Protein AF-A0A3D3L5M0-F1 (afdb_monomer)

Nearest PDB structures (foldseek):
  5opt-assembly1_O  TM=3.736E-01  e=4.877E+00  Trypanosoma cruzi strain CL Brener
  6l9j-assembly4_J  TM=2.115E-01  e=5.187E+00  Saccharomyces cerevisiae S288C

pLDDT: mean 90.98, std 7.75, ra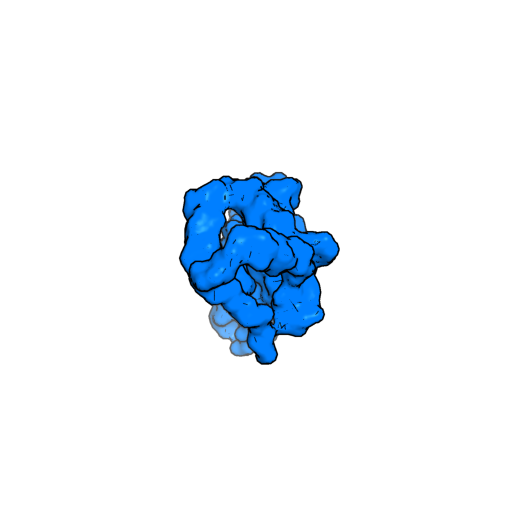nge [45.72, 97.12]

Solvent-accessible surface area (backbone atoms only — not comparable to full-atom values): 9126 Å² total; per-residue (Å²): 124,76,54,64,81,56,78,60,93,83,59,51,74,66,56,51,51,58,56,29,64,37,69,42,51,59,69,86,37,59,44,52,76,34,74,93,31,23,41,50,54,50,51,53,34,28,35,60,16,20,45,31,29,28,37,39,34,36,42,24,57,55,80,45,58,48,75,46,69,50,74,67,31,44,40,50,48,92,48,40,46,16,69,73,28,47,64,35,42,53,47,15,69,74,37,6,56,54,4,68,69,59,6,46,55,49,32,54,52,30,46,53,41,28,58,70,45,23,48,78,45,38,68,65,55,40,21,53,52,61,28,60,69,54,33,49,56,49,57,74,64,28,44,75,65,63,82,28,70,52,26,54,53,48,42,54,56,61,67,42,47,64,58,52,53,50,52,52,52,56,51,62,75,71,110

Foldseek 3Di:
DAADDADDPPDDPVVLVVQQQDQQDDVNHHAAVRPPHGNVNLLVQQQLAKFWFWAWAKADDAADIDIDTDGIHIAGSPGALLVVLVVRLVRLVVGQVNHPPVSVVRNVVRLVQVLVSGDTPQQVSNCSRHNNVVSVVSNVNHDHRDHDPSSVVSVVVVVCVVVVVVVVVVVVVVD

Structure (mmCIF, N/CA/C/O backbone):
data_AF-A0A3D3L5M0-F1
#
_entry.id   AF-A0A3D3L5M0-F1
#
loop_
_atom_site.group_PDB
_atom_site.id
_atom_site.type_symbol
_atom_site.label_atom_id
_atom_site.label_alt_id
_atom_site.label_comp_id
_atom_site.label_asym_id
_atom_site.label_entity_id
_atom_site.label_seq_id
_atom_site.pdbx_PDB_ins_code
_atom_site.Cartn_x
_atom_site.Cartn_y
_atom_site.Cartn_z
_atom_site.occupancy
_atom_site.B_iso_or_equiv
_atom_site.auth_seq_id
_atom_site.auth_comp_id
_atom_site.auth_asym_id
_atom_site.auth_atom_id
_atom_site.pdbx_PDB_model_num
ATOM 1 N N . MET A 1 1 ? 7.336 0.353 20.060 1.00 46.62 1 MET A N 1
ATOM 2 C CA . MET A 1 1 ? 6.367 0.944 21.010 1.00 46.62 1 MET A CA 1
ATOM 3 C C . MET A 1 1 ? 5.004 0.367 20.689 1.00 46.62 1 MET A C 1
ATOM 5 O O . MET A 1 1 ? 4.670 0.312 19.511 1.00 46.62 1 MET A O 1
ATOM 9 N N . ASN A 1 2 ? 4.310 -0.161 21.698 1.00 45.72 2 ASN A N 1
ATOM 10 C CA . ASN A 1 2 ? 3.166 -1.056 21.517 1.00 45.72 2 ASN A CA 1
ATOM 11 C C . ASN A 1 2 ? 1.900 -0.332 21.022 1.00 45.72 2 ASN A C 1
ATOM 13 O O . ASN A 1 2 ? 1.711 0.839 21.357 1.00 45.72 2 ASN A O 1
ATOM 17 N N . PRO A 1 3 ? 1.043 -1.018 20.241 1.00 56.94 3 PRO A N 1
ATOM 18 C CA . PRO A 1 3 ? -0.322 -0.565 19.971 1.00 56.94 3 PRO A CA 1
ATOM 19 C C . PRO A 1 3 ? -1.112 -0.389 21.284 1.00 56.94 3 PRO A C 1
ATOM 21 O O . PRO A 1 3 ? -0.670 -0.887 22.328 1.00 56.94 3 PRO A O 1
ATOM 24 N N . PRO A 1 4 ? -2.255 0.329 21.264 1.00 65.00 4 PRO A N 1
ATOM 25 C CA . PRO A 1 4 ? -3.146 0.390 22.423 1.00 65.00 4 PRO A CA 1
ATOM 26 C C . PRO A 1 4 ? -3.459 -1.027 22.940 1.00 65.00 4 PRO A C 1
ATOM 28 O O . PRO A 1 4 ? -3.511 -1.964 22.138 1.00 65.00 4 PRO A O 1
ATOM 31 N N . PRO A 1 5 ? -3.629 -1.211 24.264 1.00 69.69 5 PRO A N 1
ATOM 32 C CA . PRO A 1 5 ? -3.927 -2.522 24.823 1.00 69.69 5 PRO A CA 1
ATOM 33 C C . PRO A 1 5 ? -5.199 -3.077 24.178 1.00 69.69 5 PRO A C 1
ATOM 35 O O . PRO A 1 5 ? -6.180 -2.351 24.000 1.00 69.69 5 PRO A O 1
ATOM 38 N N . LEU A 1 6 ? -5.146 -4.355 23.800 1.00 73.38 6 LEU A N 1
ATOM 39 C CA . LEU A 1 6 ? -6.281 -5.035 23.189 1.00 73.38 6 LEU A CA 1
ATOM 40 C C . LEU A 1 6 ? -7.469 -5.046 24.162 1.00 73.38 6 LEU A C 1
ATOM 42 O O . LEU A 1 6 ? -7.246 -5.224 25.365 1.00 73.38 6 LEU A O 1
ATOM 46 N N . PRO A 1 7 ? -8.711 -4.912 23.664 1.00 72.50 7 PRO A N 1
ATOM 47 C CA . PRO A 1 7 ? -9.900 -5.094 24.486 1.00 72.50 7 PRO A CA 1
ATOM 48 C C . PRO A 1 7 ? -9.890 -6.508 25.106 1.00 72.50 7 PRO A C 1
ATOM 50 O O . PRO A 1 7 ? -9.900 -7.494 24.365 1.00 72.50 7 PRO A O 1
ATOM 53 N N . PRO A 1 8 ? -9.856 -6.655 26.444 1.00 73.62 8 PRO A N 1
ATOM 54 C CA . PRO A 1 8 ? -10.116 -7.913 27.129 1.00 73.62 8 PRO A CA 1
ATOM 55 C C . PRO A 1 8 ? -11.492 -8.464 26.747 1.00 73.62 8 PRO A C 1
ATOM 57 O O . PRO A 1 8 ? -12.458 -7.713 26.614 1.00 73.62 8 PRO A O 1
ATOM 60 N N . GLN A 1 9 ? -11.615 -9.790 26.668 1.00 70.62 9 GLN A N 1
ATOM 61 C CA . GLN A 1 9 ? -12.894 -10.448 26.362 1.00 70.62 9 GLN A CA 1
ATOM 62 C C . GLN A 1 9 ? -13.991 -10.200 27.417 1.00 70.62 9 GLN A C 1
ATOM 64 O O . GLN A 1 9 ? -15.157 -10.483 27.169 1.00 70.62 9 GLN A O 1
ATOM 69 N N . THR A 1 10 ? -13.632 -9.667 28.588 1.00 78.38 10 THR A N 1
ATOM 70 C CA . THR A 1 10 ? -14.546 -9.368 29.698 1.00 78.38 10 THR A CA 1
ATOM 71 C C . THR A 1 10 ? -15.199 -7.988 29.617 1.00 78.38 10 THR A C 1
ATOM 73 O O . THR A 1 10 ? -15.971 -7.651 30.511 1.00 78.38 10 THR A O 1
ATOM 76 N N . TRP A 1 11 ? -14.873 -7.165 28.615 1.00 80.88 11 TRP A N 1
ATOM 77 C CA . TRP A 1 11 ? -15.483 -5.842 28.469 1.00 80.88 11 TRP A CA 1
ATOM 78 C C . TRP A 1 11 ? -16.977 -5.926 28.149 1.00 80.88 11 TRP A C 1
ATOM 80 O O . TRP A 1 11 ? -17.430 -6.735 27.337 1.00 80.88 11 TRP A O 1
ATOM 90 N N . SER A 1 12 ? -17.739 -5.039 28.778 1.00 86.06 12 SER A N 1
ATOM 91 C CA . SER A 1 12 ? -19.138 -4.775 28.456 1.00 86.06 12 SER A CA 1
ATOM 92 C C . SER A 1 12 ? -19.278 -4.127 27.072 1.00 86.06 12 SER A C 1
ATOM 94 O O . SER A 1 12 ? -18.337 -3.548 26.524 1.00 86.06 12 SER A O 1
ATOM 96 N N . GLN A 1 13 ? -20.477 -4.201 26.487 1.00 83.75 13 GLN A N 1
ATOM 97 C CA . GLN A 1 13 ? -20.746 -3.610 25.167 1.00 83.75 13 GLN A CA 1
ATOM 98 C C . GLN A 1 13 ? -20.500 -2.092 25.141 1.00 83.75 13 GLN A C 1
ATOM 100 O O . GLN A 1 13 ? -20.022 -1.563 24.134 1.00 83.75 13 GLN A O 1
ATOM 105 N N . ASP A 1 14 ? -20.760 -1.402 26.252 1.00 86.88 14 ASP A N 1
ATOM 106 C CA . ASP A 1 14 ? -20.541 0.040 26.376 1.00 86.88 14 ASP A CA 1
ATOM 107 C C . ASP A 1 14 ? -19.044 0.384 26.377 1.00 86.88 14 ASP A C 1
ATOM 109 O O . ASP A 1 14 ? -18.623 1.315 25.689 1.00 86.88 14 ASP A O 1
ATOM 113 N N . GLU A 1 15 ? -18.214 -0.409 27.064 1.00 87.06 15 GLU A N 1
ATOM 114 C CA . GLU A 1 15 ? -16.752 -0.249 27.073 1.00 87.06 15 GLU A CA 1
ATOM 115 C C . GLU A 1 15 ? -16.143 -0.520 25.696 1.00 87.06 15 GLU A C 1
ATOM 117 O O . GLU A 1 15 ? -15.307 0.251 25.218 1.00 87.06 15 GLU A O 1
ATOM 122 N N . VAL A 1 16 ? -16.602 -1.576 25.017 1.00 85.31 16 VAL A N 1
ATOM 123 C CA . VAL A 1 16 ? -16.194 -1.872 23.637 1.00 85.31 16 VAL A CA 1
ATOM 124 C C . VAL A 1 16 ? -16.576 -0.716 22.715 1.00 85.31 16 VAL A C 1
ATOM 126 O O . VAL A 1 16 ? -15.760 -0.271 21.912 1.00 85.31 16 VAL A O 1
ATOM 129 N N . THR A 1 17 ? -17.787 -0.178 22.846 1.00 88.19 17 THR A N 1
ATOM 130 C CA . THR A 1 17 ? -18.244 0.959 22.037 1.00 88.19 17 THR A CA 1
ATOM 131 C C . THR A 1 17 ? -17.406 2.211 22.305 1.00 88.19 17 THR A C 1
ATOM 133 O O . THR A 1 17 ? -16.980 2.885 21.365 1.00 88.19 17 THR A O 1
ATOM 136 N N . ALA A 1 18 ? -17.103 2.505 23.571 1.00 89.81 18 ALA A N 1
ATOM 137 C CA . ALA A 1 18 ? -16.233 3.614 23.950 1.00 89.81 18 ALA A CA 1
ATOM 138 C C . ALA A 1 18 ? -14.820 3.461 23.363 1.00 89.81 18 ALA A C 1
ATOM 140 O O . ALA A 1 18 ? -14.259 4.432 22.853 1.00 89.81 18 ALA A O 1
ATOM 141 N N . TYR A 1 19 ? -14.270 2.244 23.369 1.00 88.81 19 TYR A N 1
ATOM 142 C CA . TYR A 1 19 ? -12.983 1.937 22.749 1.00 88.81 19 TYR A CA 1
ATOM 143 C C . TYR A 1 19 ? -13.004 2.149 21.235 1.00 88.81 19 TYR A C 1
ATOM 145 O O . TYR A 1 19 ? -12.126 2.808 20.687 1.00 88.81 19 TYR A O 1
ATOM 153 N N . LEU A 1 20 ? -14.026 1.649 20.542 1.00 89.75 20 LEU A N 1
ATOM 154 C CA . LEU A 1 20 ? -14.107 1.753 19.084 1.00 89.75 20 LEU A CA 1
ATOM 155 C C . LEU A 1 20 ? -14.311 3.189 18.587 1.00 89.75 20 LEU A C 1
ATOM 157 O O . LEU A 1 20 ? -13.987 3.496 17.440 1.00 89.75 20 LEU A O 1
ATOM 161 N N . ASN A 1 21 ? -14.832 4.071 19.438 1.00 93.25 21 ASN A N 1
ATOM 162 C CA . ASN A 1 21 ? -14.954 5.497 19.150 1.00 93.25 21 ASN A CA 1
ATOM 163 C C . ASN A 1 21 ? -13.628 6.263 19.285 1.00 93.25 21 ASN A C 1
ATOM 165 O O . ASN A 1 21 ? -13.557 7.425 18.885 1.00 93.25 21 ASN A O 1
ATOM 169 N N . GLN A 1 22 ? -12.568 5.631 19.794 1.00 91.25 22 GLN A N 1
ATOM 170 C CA . GLN A 1 22 ? -11.237 6.230 19.829 1.00 91.25 22 GLN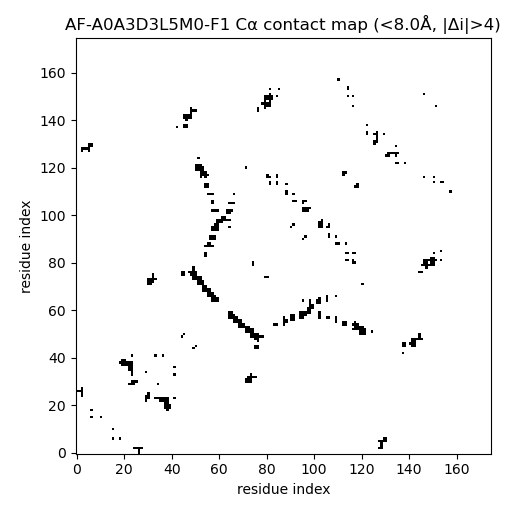 A CA 1
ATOM 171 C C . GLN A 1 22 ? -10.667 6.398 18.411 1.00 91.25 22 GLN A C 1
ATOM 173 O O . GLN A 1 22 ? -10.988 5.610 17.514 1.00 91.25 22 GLN A O 1
ATOM 178 N N . PRO A 1 23 ? -9.804 7.408 18.187 1.00 91.06 23 PRO A N 1
ATOM 179 C CA . PRO A 1 23 ? -9.139 7.590 16.903 1.00 91.06 23 PRO A CA 1
ATOM 180 C C . PRO A 1 23 ? -8.240 6.394 16.572 1.00 91.06 23 PRO A C 1
ATOM 182 O O . PRO A 1 23 ? -7.531 5.873 17.436 1.00 91.06 23 PRO A O 1
ATOM 185 N N . PHE A 1 24 ? -8.218 5.989 15.301 1.00 88.69 24 PHE A N 1
ATOM 186 C CA . PHE A 1 24 ? -7.324 4.929 14.842 1.00 88.69 24 PHE A CA 1
ATOM 187 C C . PHE A 1 24 ? -5.874 5.434 14.793 1.00 88.69 24 PHE A C 1
ATOM 189 O O . PHE A 1 24 ? -5.484 6.180 13.889 1.00 88.69 24 PHE A O 1
ATOM 196 N N . LEU A 1 25 ? -5.068 5.023 15.775 1.00 87.88 25 LEU A N 1
ATOM 197 C CA . LEU A 1 25 ? -3.668 5.419 15.914 1.00 87.88 25 LEU A CA 1
ATOM 198 C C . LEU A 1 25 ? -2.760 4.189 15.960 1.00 87.88 25 LEU A C 1
ATOM 200 O O . LEU A 1 25 ? -2.972 3.270 16.747 1.00 87.88 25 LEU A O 1
ATOM 204 N N . ILE A 1 26 ? -1.687 4.219 15.173 1.00 83.94 26 ILE A N 1
ATOM 205 C CA . ILE A 1 26 ? -0.607 3.232 15.215 1.00 83.94 26 ILE A CA 1
ATOM 206 C C . ILE A 1 26 ? 0.639 3.934 15.747 1.00 83.94 26 ILE A C 1
ATOM 208 O O . ILE A 1 26 ? 1.081 4.940 15.193 1.00 83.94 26 ILE A O 1
ATOM 212 N N . ALA A 1 27 ? 1.192 3.430 16.853 1.00 83.06 27 ALA A N 1
ATOM 213 C CA . ALA A 1 27 ? 2.314 4.062 17.558 1.00 83.06 27 ALA A CA 1
ATOM 214 C C . ALA A 1 27 ? 2.074 5.560 17.872 1.00 83.06 27 ALA A C 1
ATOM 216 O O . ALA A 1 27 ? 2.978 6.388 17.755 1.00 83.06 27 ALA A O 1
ATOM 217 N N . GLY A 1 28 ? 0.835 5.911 18.238 1.00 83.88 28 GLY A N 1
ATOM 218 C CA . GLY A 1 28 ? 0.441 7.275 18.611 1.00 83.88 28 GLY A CA 1
ATOM 219 C C . GLY A 1 28 ? 0.251 8.247 17.442 1.00 83.88 28 GLY A C 1
ATOM 220 O O . GLY A 1 28 ? 0.047 9.434 17.682 1.00 83.88 28 GLY A O 1
ATOM 221 N N . LYS A 1 29 ? 0.308 7.781 16.187 1.00 89.00 29 LYS A N 1
ATOM 222 C CA . LYS A 1 29 ? 0.077 8.610 14.994 1.00 89.00 29 LYS A CA 1
ATOM 223 C C . LYS A 1 29 ? -1.027 8.018 14.114 1.00 89.00 29 LYS A C 1
ATOM 225 O O . LYS A 1 29 ? -1.122 6.793 14.018 1.00 89.00 29 LYS A O 1
ATOM 230 N N . PRO A 1 30 ? -1.850 8.853 13.457 1.00 90.50 30 PRO A N 1
ATOM 231 C CA . PRO A 1 30 ? -2.803 8.360 12.473 1.00 90.50 30 PRO A CA 1
ATOM 232 C C . PRO A 1 30 ? -2.056 7.803 11.259 1.00 90.50 30 PRO A C 1
ATOM 234 O O . PRO A 1 30 ? -0.989 8.296 10.878 1.00 90.50 30 PRO A O 1
ATOM 237 N N . VAL A 1 31 ? -2.620 6.764 10.650 1.00 92.69 31 VAL A N 1
ATOM 238 C CA . VAL A 1 31 ? -2.125 6.237 9.378 1.00 92.69 31 VAL A CA 1
ATOM 239 C C . VAL A 1 31 ? -2.609 7.166 8.261 1.00 92.69 31 VAL A C 1
ATOM 241 O O . VAL A 1 31 ? -3.752 7.616 8.313 1.00 92.69 31 VAL A O 1
ATOM 244 N N . PRO A 1 32 ? -1.795 7.447 7.228 1.00 94.00 32 PRO A N 1
ATOM 245 C CA . PRO A 1 32 ? -2.249 8.226 6.084 1.00 94.00 32 PRO A CA 1
ATOM 246 C C . PRO A 1 32 ? -3.558 7.683 5.503 1.00 94.00 32 PRO A C 1
ATOM 248 O O . PRO A 1 32 ? -3.614 6.520 5.093 1.00 94.00 32 PRO A O 1
ATOM 251 N N . GLY A 1 33 ? -4.589 8.521 5.448 1.00 91.31 33 GLY A N 1
ATOM 252 C CA . GLY A 1 33 ? -5.939 8.161 5.014 1.00 91.31 33 GLY A CA 1
ATOM 253 C C . GLY A 1 33 ? -6.916 7.836 6.149 1.00 91.31 33 GLY A C 1
ATOM 254 O O . GLY A 1 33 ? -8.108 7.736 5.856 1.00 91.31 33 GLY A O 1
ATOM 255 N N . THR A 1 34 ? -6.458 7.695 7.405 1.00 93.44 34 THR A N 1
ATOM 256 C CA . THR A 1 34 ? -7.284 7.452 8.612 1.00 93.44 34 THR A CA 1
ATOM 257 C C . THR A 1 34 ? -7.491 8.682 9.492 1.00 93.44 34 THR A C 1
ATOM 259 O O . THR A 1 34 ? -7.944 8.563 10.630 1.00 93.44 34 THR A O 1
ATOM 262 N N . GLU A 1 35 ? -7.132 9.868 9.014 1.00 92.69 35 GLU A N 1
ATOM 263 C CA . GLU A 1 35 ? -7.159 11.086 9.813 1.00 92.69 35 GLU A CA 1
ATOM 264 C C . GLU A 1 35 ? -8.588 11.411 10.266 1.00 92.69 35 GLU A C 1
ATOM 266 O O . GLU A 1 35 ? -9.509 11.499 9.454 1.00 92.69 35 GLU A O 1
ATOM 271 N N . GLY A 1 36 ? -8.769 11.566 11.580 1.00 89.50 36 GLY A N 1
ATOM 272 C CA . GLY A 1 36 ? -10.068 11.868 12.186 1.00 89.50 36 GLY A CA 1
ATOM 273 C C . GLY A 1 36 ? -11.065 10.705 12.203 1.00 89.50 36 GLY A C 1
ATOM 274 O O . GLY A 1 36 ? -12.187 10.913 12.653 1.00 89.50 36 GLY A O 1
ATOM 275 N N . MET A 1 37 ? -10.682 9.505 11.748 1.00 93.25 37 MET A N 1
ATOM 276 C CA . MET A 1 37 ? -11.559 8.334 11.783 1.00 93.25 37 MET A CA 1
ATOM 277 C C . MET A 1 37 ? -11.399 7.539 13.076 1.00 93.25 37 MET A C 1
ATOM 279 O O . MET A 1 37 ? -10.281 7.276 13.535 1.00 93.25 37 MET A O 1
ATOM 283 N N . SER A 1 38 ? -12.530 7.127 13.644 1.00 94.44 38 SER A N 1
ATOM 284 C CA . SER A 1 38 ? -12.554 6.183 14.756 1.00 94.44 38 SER A CA 1
ATOM 285 C C . SER A 1 38 ? -12.302 4.751 14.284 1.00 94.44 38 SER A C 1
ATOM 287 O O . SER A 1 38 ? -12.471 4.432 13.104 1.00 94.44 38 SER A O 1
ATOM 289 N N . ILE A 1 39 ? -11.925 3.858 15.199 1.00 93.19 39 ILE A N 1
ATOM 290 C CA . ILE A 1 39 ? -11.751 2.428 14.895 1.00 93.19 39 ILE A CA 1
ATOM 291 C C . ILE A 1 39 ? -13.044 1.846 14.299 1.00 93.19 39 ILE A C 1
ATOM 293 O O . ILE A 1 39 ? -12.988 1.117 13.312 1.00 93.19 39 ILE A O 1
ATOM 297 N N . MET A 1 40 ? -14.209 2.233 14.827 1.00 93.56 40 MET A N 1
ATOM 298 C CA . MET A 1 40 ? -15.515 1.816 14.305 1.00 93.56 40 MET A CA 1
ATOM 299 C C . MET A 1 40 ? -15.736 2.256 12.851 1.00 93.56 40 MET A C 1
ATOM 301 O O . MET A 1 40 ? -16.210 1.474 12.030 1.00 93.56 40 MET A O 1
ATOM 305 N N . GLN A 1 41 ? -15.383 3.501 12.519 1.00 95.31 41 GLN A N 1
ATOM 306 C CA . GLN A 1 41 ? -15.498 4.017 11.152 1.00 95.31 41 GLN A CA 1
ATOM 307 C C . GLN A 1 41 ? -14.535 3.304 10.199 1.00 95.31 41 GLN A C 1
ATOM 309 O O . GLN A 1 41 ? -14.895 3.032 9.057 1.00 95.31 41 GLN A O 1
ATOM 314 N N . ILE A 1 42 ? -13.332 2.954 10.665 1.00 95.50 42 ILE A N 1
ATOM 315 C CA . ILE A 1 42 ? -12.382 2.144 9.893 1.00 95.50 42 ILE A CA 1
ATOM 316 C C . ILE A 1 42 ? -12.933 0.738 9.642 1.00 95.50 42 ILE A C 1
ATOM 318 O O . ILE A 1 42 ? -12.827 0.251 8.519 1.00 95.50 42 ILE A O 1
ATOM 322 N N . GLU A 1 43 ? -13.536 0.091 10.642 1.00 95.19 43 GLU A N 1
ATOM 323 C CA . GLU A 1 43 ? -14.184 -1.215 10.461 1.00 95.19 43 GLU A CA 1
ATOM 324 C C . GLU A 1 43 ? -15.302 -1.145 9.415 1.00 95.19 43 GLU A C 1
ATOM 326 O O . GLU A 1 43 ? -15.323 -1.959 8.493 1.00 95.19 43 GLU A O 1
ATOM 331 N N . ASP A 1 44 ? -16.186 -0.151 9.507 1.00 95.56 44 ASP A N 1
ATOM 332 C CA . ASP A 1 44 ? -17.260 0.086 8.534 1.00 95.56 44 ASP A CA 1
ATOM 333 C C . ASP A 1 44 ? -16.706 0.329 7.118 1.00 95.56 44 ASP A C 1
ATOM 335 O O . ASP A 1 44 ? -17.173 -0.244 6.130 1.00 95.56 44 ASP A O 1
ATOM 339 N N . GLU A 1 45 ? -15.623 1.093 7.005 1.00 95.81 45 GLU A N 1
ATOM 340 C CA . GLU A 1 45 ? -14.980 1.351 5.723 1.00 95.81 45 GLU A CA 1
ATOM 341 C C . GLU A 1 45 ? -14.294 0.096 5.151 1.00 95.81 45 GLU A C 1
ATOM 343 O O . GLU A 1 45 ? -14.355 -0.154 3.944 1.00 95.81 45 GLU A O 1
ATOM 348 N N . ILE A 1 46 ? -13.708 -0.755 6.001 1.00 96.44 46 ILE A N 1
ATOM 349 C CA . ILE A 1 46 ? -13.176 -2.070 5.610 1.00 96.44 46 ILE A CA 1
ATOM 350 C C . ILE A 1 46 ? -14.302 -2.990 5.142 1.00 96.44 46 ILE A C 1
ATOM 352 O O . ILE A 1 46 ? -14.142 -3.670 4.119 1.00 96.44 46 ILE A O 1
ATOM 356 N N . LEU A 1 47 ? -15.449 -2.979 5.830 1.00 96.25 47 LEU A N 1
ATOM 357 C CA . LEU A 1 47 ? -16.638 -3.728 5.427 1.00 96.25 47 LEU A CA 1
ATOM 358 C C . LEU A 1 47 ? -17.109 -3.315 4.028 1.00 96.25 47 LEU A C 1
ATOM 360 O O . LEU A 1 47 ? -17.468 -4.176 3.226 1.00 96.25 47 LEU A O 1
ATOM 364 N N . ARG A 1 48 ? -17.007 -2.026 3.687 1.00 95.62 48 ARG A N 1
ATOM 365 C CA . ARG A 1 48 ? -17.295 -1.494 2.342 1.00 95.62 48 ARG A CA 1
ATOM 366 C C . ARG A 1 48 ? -16.209 -1.773 1.297 1.00 95.62 48 ARG A C 1
ATOM 368 O O . ARG A 1 48 ? -16.426 -1.513 0.115 1.00 95.62 48 ARG A O 1
ATOM 375 N N . GLY A 1 49 ? -15.064 -2.325 1.694 1.00 94.50 49 GLY A N 1
ATOM 376 C CA . GLY A 1 49 ? -13.970 -2.706 0.792 1.00 94.50 49 GLY A CA 1
ATOM 377 C C . GLY A 1 49 ? -12.694 -1.870 0.924 1.00 94.50 49 GLY A C 1
ATOM 378 O O . GLY A 1 49 ? -11.756 -2.092 0.155 1.00 94.50 49 GLY A O 1
ATOM 379 N N . GLY A 1 50 ? -12.628 -0.947 1.888 1.00 95.62 50 GLY A N 1
ATOM 380 C CA . GLY A 1 50 ? -11.411 -0.218 2.242 1.00 95.62 50 GLY A CA 1
ATOM 381 C C . GLY A 1 50 ? -10.323 -1.151 2.779 1.00 95.62 50 GLY A C 1
ATOM 382 O O . GLY A 1 50 ? -10.616 -2.189 3.377 1.00 95.62 50 GLY A O 1
ATOM 383 N N . ARG A 1 51 ? -9.051 -0.842 2.523 1.00 96.38 51 ARG A N 1
ATOM 384 C CA . ARG A 1 51 ? -7.916 -1.699 2.914 1.00 96.38 51 ARG A CA 1
ATOM 385 C C . ARG A 1 51 ? -6.690 -0.873 3.267 1.00 96.38 51 ARG A C 1
ATOM 387 O O . ARG A 1 51 ? -6.420 0.153 2.645 1.00 96.38 51 ARG A O 1
ATOM 394 N N . PHE A 1 52 ? -5.897 -1.380 4.201 1.00 96.50 52 PHE A N 1
ATOM 395 C CA . PHE A 1 52 ? -4.544 -0.903 4.442 1.00 96.50 52 PHE A CA 1
ATOM 396 C C . PHE A 1 52 ? -3.581 -1.562 3.467 1.00 96.50 52 PHE A C 1
ATOM 398 O O . PHE A 1 52 ? -3.521 -2.790 3.365 1.00 96.50 52 PHE A O 1
ATOM 405 N N . ARG A 1 53 ? -2.816 -0.746 2.744 1.00 96.19 53 ARG A N 1
ATOM 406 C CA . ARG A 1 53 ? -1.926 -1.228 1.693 1.00 96.19 53 ARG A CA 1
ATOM 407 C C . ARG A 1 53 ? -0.537 -0.629 1.774 1.00 96.19 53 ARG A C 1
ATOM 409 O O . ARG A 1 53 ? -0.349 0.510 2.199 1.00 96.19 53 ARG A O 1
ATOM 416 N N . VAL A 1 54 ? 0.421 -1.417 1.303 1.00 97.12 54 VAL A N 1
ATOM 417 C CA . VAL A 1 54 ? 1.815 -1.027 1.102 1.00 97.12 54 VAL A CA 1
ATOM 418 C C . VAL A 1 54 ? 2.177 -1.258 -0.360 1.00 97.12 54 VAL A C 1
ATOM 420 O O . VAL A 1 54 ? 1.978 -2.350 -0.894 1.00 97.12 54 VAL A O 1
ATOM 423 N N . PHE A 1 55 ? 2.729 -0.238 -1.007 1.00 97.12 55 PHE A N 1
ATOM 424 C CA . PHE A 1 55 ? 3.245 -0.340 -2.370 1.00 97.12 55 PHE A CA 1
ATOM 425 C C . PHE A 1 55 ? 4.736 -0.623 -2.336 1.00 97.12 55 PHE A C 1
ATOM 427 O O . PHE A 1 55 ? 5.407 -0.325 -1.349 1.00 97.12 55 PHE A O 1
ATOM 434 N N . LEU A 1 56 ? 5.259 -1.217 -3.401 1.00 97.12 56 LEU A N 1
ATOM 435 C CA . LEU A 1 56 ? 6.692 -1.433 -3.527 1.00 97.12 56 LEU A CA 1
ATOM 436 C C . LEU A 1 56 ? 7.299 -0.372 -4.430 1.00 97.12 56 LEU A C 1
ATOM 438 O O . LEU A 1 56 ? 6.699 0.052 -5.420 1.00 97.12 56 LEU A O 1
ATOM 442 N N . TRP A 1 57 ? 8.515 0.017 -4.086 1.00 96.00 57 TRP A N 1
ATOM 443 C CA . TRP A 1 57 ? 9.407 0.744 -4.966 1.00 96.00 57 TRP A CA 1
ATOM 444 C C . TRP A 1 57 ? 10.773 0.076 -4.940 1.00 96.00 57 TRP A C 1
ATOM 446 O O . TRP A 1 57 ? 11.143 -0.605 -3.976 1.00 96.00 57 TRP A O 1
ATOM 456 N N . ASN A 1 58 ? 11.521 0.250 -6.014 1.00 94.44 58 ASN A N 1
ATOM 457 C CA . ASN A 1 58 ? 12.891 -0.205 -6.068 1.00 94.44 58 ASN A CA 1
ATOM 458 C C . ASN A 1 58 ? 13.800 0.849 -6.692 1.00 94.44 58 ASN A C 1
ATOM 460 O O . ASN A 1 58 ? 13.354 1.822 -7.300 1.00 94.44 58 ASN A O 1
ATOM 464 N N . PHE A 1 59 ? 15.088 0.639 -6.482 1.00 93.19 59 PHE A N 1
ATOM 465 C CA . PHE A 1 59 ? 16.150 1.444 -7.044 1.00 93.19 59 PHE A CA 1
ATOM 466 C C . PHE A 1 59 ? 17.399 0.580 -7.137 1.00 93.19 59 PHE A C 1
ATOM 468 O O . PHE A 1 59 ? 17.752 -0.105 -6.171 1.00 93.19 59 PHE A O 1
ATOM 475 N N . SER A 1 60 ? 18.064 0.625 -8.284 1.00 91.50 60 SER A N 1
ATOM 476 C CA . SER A 1 60 ? 19.269 -0.153 -8.534 1.00 91.50 60 SER A CA 1
ATOM 477 C C . SER A 1 60 ? 20.375 0.718 -9.108 1.00 91.50 60 SER A C 1
ATOM 479 O O . SER A 1 60 ? 20.130 1.589 -9.938 1.00 91.50 60 SER A O 1
ATOM 481 N N . VAL A 1 61 ? 21.607 0.439 -8.690 1.00 87.25 61 VAL A N 1
ATOM 482 C CA . VAL A 1 61 ? 22.829 1.073 -9.185 1.00 87.25 61 VAL A CA 1
ATOM 483 C C . VAL A 1 61 ? 23.819 -0.026 -9.527 1.00 87.25 61 VAL A C 1
ATOM 485 O O . VAL A 1 61 ? 24.455 -0.562 -8.623 1.00 87.25 61 VAL A O 1
ATOM 488 N N . ILE A 1 62 ? 23.945 -0.339 -10.819 1.00 83.31 62 ILE A N 1
ATOM 489 C CA . ILE A 1 62 ? 24.920 -1.255 -11.442 1.00 83.31 62 ILE A CA 1
ATOM 490 C C . ILE A 1 62 ? 24.970 -2.655 -10.797 1.00 83.31 62 ILE A C 1
ATOM 492 O O . ILE A 1 62 ? 24.485 -3.623 -11.377 1.00 83.31 62 ILE A O 1
ATOM 496 N N . VAL A 1 63 ? 25.546 -2.774 -9.600 1.00 82.62 63 VAL A N 1
ATOM 497 C CA . VAL A 1 63 ? 25.731 -4.030 -8.855 1.00 82.62 63 VAL A CA 1
ATOM 498 C C . VAL A 1 63 ? 24.861 -4.151 -7.600 1.00 82.62 63 VAL A C 1
ATOM 500 O O . VAL A 1 63 ? 24.720 -5.250 -7.071 1.00 82.62 63 VAL A O 1
ATOM 503 N N . VAL A 1 64 ? 24.260 -3.061 -7.112 1.00 87.25 64 VAL A N 1
ATOM 504 C CA . VAL A 1 64 ? 23.411 -3.080 -5.909 1.00 87.25 64 VAL A CA 1
ATOM 505 C C . VAL A 1 64 ? 21.968 -2.769 -6.277 1.00 87.25 64 VAL A C 1
ATOM 507 O O . VAL A 1 64 ? 21.693 -1.881 -7.083 1.00 87.25 64 VAL A O 1
ATOM 510 N N . SER A 1 65 ? 21.028 -3.495 -5.681 1.00 92.06 65 SER A N 1
ATOM 511 C CA . SER A 1 65 ? 19.596 -3.311 -5.915 1.00 92.06 65 SER A CA 1
ATOM 512 C C . SER A 1 65 ? 18.848 -3.318 -4.590 1.00 92.06 65 SER A C 1
ATOM 514 O O . SER A 1 65 ? 19.073 -4.180 -3.743 1.00 92.06 65 SER A O 1
ATOM 516 N N . PHE A 1 66 ? 17.947 -2.357 -4.413 1.00 93.00 66 PHE A N 1
ATOM 517 C CA . PHE A 1 66 ? 17.123 -2.222 -3.219 1.00 93.00 66 PHE A CA 1
ATOM 518 C C . PHE A 1 66 ? 15.653 -2.299 -3.603 1.00 93.00 66 PHE A C 1
ATOM 520 O O . PHE A 1 66 ? 15.207 -1.589 -4.500 1.00 93.00 66 PHE A O 1
ATOM 527 N N . GLN A 1 67 ? 14.887 -3.108 -2.877 1.00 95.00 67 GLN A N 1
ATOM 528 C CA . GLN A 1 67 ? 13.431 -3.128 -2.950 1.00 95.00 67 GLN A CA 1
ATOM 529 C C . GLN A 1 67 ? 12.872 -2.797 -1.570 1.00 95.00 67 GLN A C 1
ATOM 531 O O . GLN A 1 67 ? 13.270 -3.396 -0.570 1.00 95.00 67 GLN A O 1
ATOM 536 N N . ARG A 1 68 ? 11.964 -1.825 -1.497 1.00 95.00 68 ARG A N 1
ATOM 537 C CA . ARG A 1 68 ? 11.378 -1.365 -0.236 1.00 95.00 68 ARG A CA 1
ATOM 538 C C . ARG A 1 68 ? 9.873 -1.185 -0.367 1.00 95.00 68 ARG A C 1
ATOM 540 O O . ARG A 1 68 ? 9.354 -0.868 -1.434 1.00 95.00 68 ARG A O 1
ATOM 547 N N . GLY A 1 69 ? 9.178 -1.394 0.746 1.00 95.56 69 GLY A N 1
ATOM 548 C CA . GLY A 1 69 ? 7.780 -1.005 0.885 1.00 95.56 69 GLY A CA 1
ATOM 549 C C . GLY A 1 69 ? 7.654 0.481 1.203 1.00 95.56 69 GLY A C 1
ATOM 550 O O . GLY A 1 69 ? 8.515 1.060 1.866 1.00 95.56 69 GLY A O 1
ATOM 551 N N . THR A 1 70 ? 6.575 1.101 0.745 1.00 95.56 70 THR A N 1
ATOM 552 C CA . THR A 1 70 ? 6.138 2.407 1.238 1.00 95.56 70 THR A CA 1
ATOM 553 C C . THR A 1 70 ? 5.666 2.301 2.689 1.00 95.56 70 THR A C 1
ATOM 555 O O . THR A 1 70 ? 5.471 1.210 3.225 1.00 95.56 70 THR A O 1
ATOM 558 N N . GLY A 1 71 ? 5.400 3.446 3.318 1.00 94.38 71 GLY A N 1
ATOM 559 C CA . GLY A 1 71 ? 4.558 3.457 4.511 1.00 94.38 71 GLY A CA 1
ATOM 560 C C . GLY A 1 71 ? 3.178 2.856 4.221 1.00 94.38 71 GLY A C 1
ATOM 561 O O . GLY A 1 71 ? 2.717 2.853 3.072 1.00 94.38 71 GLY A O 1
ATOM 562 N N . VAL A 1 72 ? 2.532 2.351 5.270 1.00 95.31 72 VAL A N 1
ATOM 563 C CA . VAL A 1 72 ? 1.136 1.908 5.219 1.00 95.31 72 VAL A CA 1
ATOM 564 C C . VAL A 1 72 ? 0.255 3.100 4.858 1.00 95.31 72 VAL A C 1
ATOM 566 O O . VAL A 1 72 ? 0.394 4.177 5.436 1.00 95.31 72 VAL A O 1
ATOM 569 N N . ARG A 1 73 ? -0.675 2.891 3.931 1.00 94.94 73 ARG A N 1
ATOM 570 C CA . ARG A 1 73 ? -1.742 3.839 3.614 1.00 94.94 73 ARG A CA 1
ATOM 571 C C . ARG A 1 73 ? -3.087 3.142 3.711 1.00 94.94 73 ARG A C 1
ATOM 573 O O . ARG A 1 73 ? -3.237 2.025 3.217 1.00 94.94 73 ARG A O 1
ATOM 580 N N . PHE A 1 74 ? -4.059 3.812 4.308 1.00 96.56 74 PHE A N 1
ATOM 581 C CA . PHE A 1 74 ? -5.444 3.389 4.234 1.00 96.56 74 PHE A CA 1
ATOM 582 C C . PHE A 1 74 ? -6.067 3.901 2.940 1.00 96.56 74 PHE A C 1
ATOM 584 O O . PHE A 1 74 ? -5.985 5.088 2.630 1.00 96.56 74 PHE A O 1
ATOM 591 N N . ILE A 1 75 ? -6.645 2.987 2.171 1.00 95.50 75 ILE A N 1
ATOM 592 C CA . ILE A 1 75 ? -7.348 3.284 0.927 1.00 95.50 75 ILE A CA 1
ATOM 593 C C . ILE A 1 75 ? -8.823 3.066 1.206 1.00 95.50 75 ILE A C 1
ATOM 595 O O . ILE A 1 75 ? -9.225 1.952 1.560 1.00 95.50 75 ILE A O 1
ATOM 599 N N . ARG A 1 76 ? -9.602 4.138 1.077 1.00 94.50 76 ARG A N 1
ATOM 600 C CA . ARG A 1 76 ? -11.035 4.130 1.370 1.00 94.50 76 ARG A CA 1
ATOM 601 C C . ARG A 1 76 ? -11.796 3.291 0.345 1.00 94.50 76 ARG A C 1
ATOM 603 O O . ARG A 1 76 ? -11.309 3.017 -0.749 1.00 94.50 76 ARG A O 1
ATOM 610 N N . SER A 1 77 ? -13.004 2.871 0.694 1.00 93.44 77 SER A N 1
ATOM 611 C CA . SER A 1 77 ? -13.855 2.023 -0.148 1.00 93.44 77 SER A CA 1
ATOM 612 C C . SER A 1 77 ? -14.260 2.689 -1.469 1.00 93.44 77 SER A C 1
ATOM 614 O O . SER A 1 77 ? -14.489 2.005 -2.470 1.00 93.44 77 SER A O 1
ATOM 616 N N . ASN A 1 78 ? -14.317 4.022 -1.487 1.00 90.69 78 ASN A N 1
ATOM 617 C CA . ASN A 1 78 ? -14.600 4.839 -2.664 1.00 90.69 78 ASN A CA 1
ATOM 618 C C . ASN A 1 78 ? -13.346 5.190 -3.489 1.00 90.69 78 ASN A C 1
ATOM 620 O O . ASN A 1 78 ? -13.472 5.774 -4.565 1.00 90.69 78 ASN A O 1
ATOM 624 N N . GLU A 1 79 ? -12.152 4.823 -3.024 1.00 90.31 79 GLU A N 1
ATOM 625 C CA . GLU A 1 79 ? -10.879 5.127 -3.672 1.00 90.31 79 GLU A CA 1
ATOM 626 C C . GLU A 1 79 ? -10.260 3.875 -4.306 1.00 90.31 79 GLU A C 1
ATOM 628 O O . GLU A 1 79 ? -10.313 2.762 -3.784 1.00 90.31 79 GLU A O 1
ATOM 633 N N . GLY A 1 80 ? -9.639 4.050 -5.474 1.00 90.50 80 GLY A N 1
ATOM 634 C CA . GLY A 1 80 ? -8.919 2.975 -6.152 1.00 90.50 80 GLY A CA 1
ATOM 635 C C . GLY A 1 80 ? -7.438 2.947 -5.755 1.00 90.50 80 GLY A C 1
ATOM 636 O O . GLY A 1 80 ? -6.801 4.000 -5.735 1.00 90.50 80 GLY A O 1
ATOM 637 N N . PRO A 1 81 ? -6.818 1.765 -5.564 1.00 93.62 81 PRO A N 1
ATOM 638 C CA . PRO A 1 81 ? -5.413 1.685 -5.161 1.00 93.62 81 PRO A CA 1
ATOM 639 C C . PRO A 1 81 ? -4.428 2.116 -6.254 1.00 93.62 81 PRO A C 1
ATOM 641 O O . PRO A 1 81 ? -3.279 2.438 -5.960 1.00 93.62 81 PRO A O 1
ATOM 644 N N . GLY A 1 82 ? -4.871 2.141 -7.516 1.00 92.75 82 GLY A N 1
ATOM 645 C CA . GLY A 1 82 ? -4.018 2.445 -8.663 1.00 92.75 82 GLY A CA 1
ATOM 646 C C . GLY A 1 82 ? -3.365 3.822 -8.587 1.00 92.75 82 GLY A C 1
ATOM 647 O O . GLY A 1 82 ? -2.180 3.931 -8.879 1.00 92.75 82 GLY A O 1
ATOM 648 N N . LEU A 1 83 ? -4.093 4.851 -8.134 1.00 92.62 83 LEU A N 1
ATOM 649 C CA . LEU A 1 83 ? -3.567 6.221 -8.056 1.00 92.62 83 LEU A CA 1
ATOM 650 C C . LEU A 1 83 ? -2.314 6.306 -7.170 1.00 92.62 83 LEU A C 1
ATOM 652 O O . LEU A 1 83 ? -1.363 7.008 -7.498 1.00 92.62 83 LEU A O 1
ATOM 656 N N . TYR A 1 84 ? -2.283 5.531 -6.086 1.00 94.31 84 TYR A N 1
ATOM 657 C CA . TYR A 1 84 ? -1.152 5.486 -5.162 1.00 94.31 84 TYR A CA 1
ATOM 658 C C . TYR A 1 84 ? -0.017 4.573 -5.642 1.00 94.31 84 TYR A C 1
ATOM 660 O O . TYR A 1 84 ? 1.127 4.777 -5.247 1.00 94.31 84 TYR A O 1
ATOM 668 N N . ALA A 1 85 ? -0.310 3.592 -6.500 1.00 95.50 85 ALA A N 1
ATOM 669 C CA . ALA A 1 85 ? 0.676 2.675 -7.071 1.00 95.50 85 ALA A CA 1
ATOM 670 C C . ALA A 1 85 ? 1.510 3.307 -8.202 1.00 95.50 85 ALA A C 1
ATOM 672 O O . ALA A 1 85 ? 2.660 2.913 -8.417 1.00 95.50 85 ALA A O 1
ATOM 673 N N . TRP A 1 86 ? 0.938 4.271 -8.931 1.00 95.88 86 TRP A N 1
ATOM 674 C CA . TRP A 1 86 ? 1.546 4.881 -10.119 1.00 95.88 86 TRP A CA 1
ATOM 675 C C . TRP A 1 86 ? 2.935 5.484 -9.879 1.00 95.88 86 TRP A C 1
ATOM 677 O O . TRP A 1 86 ? 3.865 5.061 -10.568 1.00 95.88 86 TRP A O 1
ATOM 687 N N . PRO A 1 87 ? 3.133 6.398 -8.908 1.00 95.81 87 PRO A N 1
ATOM 688 C CA . PRO A 1 87 ? 4.430 7.051 -8.721 1.00 95.81 87 PRO A CA 1
ATOM 689 C C . PRO A 1 87 ? 5.553 6.048 -8.447 1.00 95.81 87 PRO A C 1
ATOM 691 O O . PRO A 1 87 ? 6.634 6.141 -9.020 1.00 95.81 87 PRO A O 1
ATOM 694 N N . TRP A 1 88 ? 5.275 5.038 -7.623 1.00 96.06 88 TRP A N 1
ATOM 695 C CA . TRP A 1 88 ? 6.253 4.019 -7.242 1.00 96.06 88 TRP A CA 1
ATOM 696 C C . TRP A 1 88 ? 6.552 3.041 -8.372 1.00 96.06 88 TRP A C 1
ATOM 698 O O . TRP A 1 88 ? 7.685 2.579 -8.508 1.00 96.06 88 TRP A O 1
ATOM 708 N N . THR A 1 89 ? 5.553 2.755 -9.208 1.00 95.88 89 THR A N 1
ATOM 709 C CA . THR A 1 89 ? 5.739 1.915 -10.391 1.00 95.88 89 THR A CA 1
ATOM 710 C C . THR A 1 89 ? 6.566 2.636 -11.447 1.00 95.88 89 THR A C 1
ATOM 712 O O . THR A 1 89 ? 7.509 2.047 -11.960 1.00 95.88 89 THR A O 1
ATOM 715 N N . LEU A 1 90 ? 6.282 3.914 -11.718 1.00 95.44 90 LEU A N 1
ATOM 716 C CA . LEU A 1 90 ? 7.065 4.730 -12.651 1.00 95.44 90 LEU A CA 1
ATOM 717 C C . LEU A 1 90 ? 8.499 4.924 -12.162 1.00 95.44 90 LEU A C 1
ATOM 719 O O . LEU A 1 90 ? 9.431 4.733 -12.936 1.00 95.44 90 LEU A O 1
ATOM 723 N N . LEU A 1 91 ? 8.686 5.219 -10.872 1.00 95.12 91 LEU A N 1
ATOM 724 C CA . LEU A 1 91 ? 10.015 5.287 -10.270 1.00 95.12 91 LEU A CA 1
ATOM 725 C C . LEU A 1 91 ? 10.776 3.979 -10.521 1.00 95.12 91 LEU A C 1
ATOM 727 O O . LEU A 1 91 ? 11.833 3.986 -11.141 1.00 95.12 91 LEU A O 1
ATOM 731 N N . SER A 1 92 ? 10.191 2.845 -10.139 1.00 94.94 92 SER A N 1
ATOM 732 C CA . SER A 1 92 ? 10.825 1.531 -10.308 1.00 94.94 92 SER A CA 1
ATOM 733 C C . SER A 1 92 ? 11.092 1.193 -11.780 1.00 94.94 92 SER A C 1
ATOM 735 O O . SER A 1 92 ? 12.116 0.603 -12.107 1.00 94.94 92 SER A O 1
ATOM 737 N N . ALA A 1 93 ? 10.210 1.610 -12.691 1.00 92.75 93 ALA A N 1
ATOM 738 C CA . ALA A 1 93 ? 10.393 1.423 -14.125 1.00 92.75 93 ALA A CA 1
ATOM 739 C C . ALA A 1 93 ? 11.613 2.179 -14.665 1.00 92.75 93 ALA A C 1
ATOM 741 O O . ALA A 1 93 ? 12.305 1.666 -15.537 1.00 92.75 93 ALA A O 1
ATOM 742 N N . LEU A 1 94 ? 11.877 3.380 -14.145 1.00 92.44 94 LEU A N 1
ATOM 743 C CA . LEU A 1 94 ? 12.964 4.240 -14.607 1.00 92.44 94 LEU A CA 1
ATOM 744 C C . LEU A 1 94 ? 14.307 3.880 -13.977 1.00 92.44 94 LEU A C 1
ATOM 746 O O . LEU A 1 94 ? 15.331 3.944 -14.650 1.00 92.44 94 LEU A O 1
ATOM 750 N N . VAL A 1 95 ? 14.321 3.525 -12.689 1.00 93.31 95 VAL A N 1
ATOM 751 C CA . VAL A 1 95 ? 15.572 3.371 -11.926 1.00 93.31 95 VAL A CA 1
ATOM 752 C C . VAL A 1 95 ? 15.814 1.965 -11.369 1.00 93.31 95 VAL A C 1
ATOM 754 O O . VAL A 1 95 ? 16.849 1.714 -10.755 1.00 93.31 95 VAL A O 1
ATOM 757 N N . GLY A 1 96 ? 14.898 1.024 -11.585 1.00 90.81 96 GLY A N 1
ATOM 758 C CA . GLY A 1 96 ? 14.982 -0.321 -11.018 1.00 90.81 96 GLY A CA 1
ATOM 759 C C . GLY A 1 96 ? 15.837 -1.313 -11.798 1.00 90.81 96 GLY A C 1
ATOM 760 O O . GLY A 1 96 ? 16.478 -2.174 -11.201 1.00 90.81 96 GLY A O 1
ATOM 761 N N . TRP A 1 97 ? 15.879 -1.212 -13.128 1.00 88.81 97 TRP A N 1
ATOM 762 C CA . TRP A 1 97 ? 16.481 -2.241 -13.992 1.00 88.81 97 TRP A CA 1
ATOM 763 C C . TRP A 1 97 ? 18.002 -2.138 -14.144 1.00 88.81 97 TRP A C 1
ATOM 765 O O . TRP A 1 97 ? 18.616 -3.068 -14.655 1.00 88.81 97 TRP A O 1
ATOM 775 N N . TRP A 1 98 ? 18.627 -1.052 -13.677 1.00 86.81 98 TRP A N 1
ATOM 776 C CA . TRP A 1 98 ? 20.069 -0.812 -13.842 1.00 86.81 98 TRP A CA 1
ATOM 777 C C . TRP A 1 98 ? 20.969 -1.749 -13.022 1.00 86.81 98 TRP A C 1
ATOM 779 O O . TRP A 1 98 ? 22.187 -1.665 -13.134 1.00 86.81 98 TRP A O 1
ATOM 789 N N . GLY A 1 99 ? 20.397 -2.610 -12.175 1.00 84.38 99 GLY A N 1
ATOM 790 C CA . GLY A 1 99 ? 21.128 -3.625 -11.417 1.00 84.38 99 GLY A CA 1
ATOM 791 C C . GLY A 1 99 ? 21.064 -4.984 -12.103 1.00 84.38 99 GLY A C 1
ATOM 792 O O . GLY A 1 99 ? 19.977 -5.555 -12.199 1.00 84.38 99 GLY A O 1
ATOM 793 N N . PHE A 1 100 ? 22.198 -5.539 -12.532 1.00 85.00 100 PHE A N 1
ATOM 794 C CA . PHE A 1 100 ? 22.224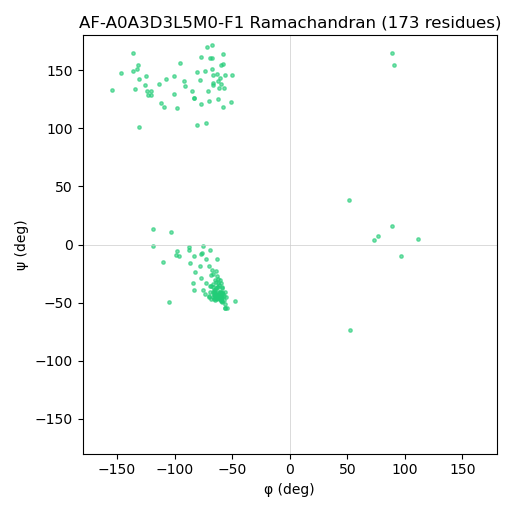 -6.873 -13.141 1.00 85.00 100 PHE A CA 1
ATOM 795 C C . PHE A 1 100 ? 22.697 -7.941 -12.140 1.00 85.00 100 PHE A C 1
ATOM 797 O O . PHE A 1 100 ? 23.755 -7.766 -11.538 1.00 85.00 100 PHE A O 1
ATOM 804 N N . PRO A 1 101 ? 21.981 -9.070 -11.963 1.00 86.00 101 PRO A N 1
ATOM 805 C CA . PRO A 1 101 ? 20.637 -9.395 -12.469 1.00 86.00 101 PRO A CA 1
ATOM 806 C C . PRO A 1 101 ? 19.489 -8.915 -11.551 1.00 86.00 101 PRO A C 1
ATOM 808 O O . PRO A 1 101 ? 18.331 -8.868 -11.966 1.00 86.00 101 PRO A O 1
ATOM 811 N N . TRP A 1 102 ? 19.789 -8.578 -10.293 1.00 90.25 102 TRP A N 1
ATOM 812 C CA . TRP A 1 102 ? 18.793 -8.411 -9.225 1.00 90.25 102 TRP A CA 1
ATOM 813 C C . TRP A 1 102 ? 17.797 -7.272 -9.448 1.00 90.25 102 TRP A C 1
ATOM 815 O O . TRP A 1 102 ? 16.634 -7.390 -9.063 1.00 90.25 102 TRP A O 1
ATOM 825 N N . GLY A 1 103 ? 18.221 -6.193 -10.102 1.00 88.88 103 GLY A N 1
ATOM 826 C CA . GLY A 1 103 ? 17.369 -5.050 -10.412 1.00 88.88 103 GLY A CA 1
ATOM 827 C C . GLY A 1 103 ? 16.221 -5.427 -11.342 1.00 88.88 103 GLY A C 1
ATOM 828 O O . GLY A 1 103 ? 15.076 -5.069 -11.080 1.00 88.88 103 GLY A O 1
ATOM 829 N N . ILE A 1 104 ? 16.495 -6.238 -12.369 1.00 89.88 104 ILE A N 1
ATOM 830 C CA . ILE A 1 104 ? 15.466 -6.757 -13.282 1.00 89.88 104 ILE A CA 1
ATOM 831 C C . ILE A 1 104 ? 14.417 -7.558 -12.502 1.00 89.88 104 ILE A C 1
ATOM 833 O O . ILE A 1 104 ? 13.217 -7.297 -12.611 1.00 89.88 104 ILE A O 1
ATOM 837 N N . PHE A 1 105 ? 14.866 -8.491 -11.659 1.00 93.50 105 PHE A N 1
ATOM 838 C CA . PHE A 1 105 ? 13.980 -9.311 -10.834 1.00 93.50 105 PHE A CA 1
ATOM 839 C C . PHE A 1 105 ? 13.125 -8.458 -9.884 1.00 93.50 105 PHE A C 1
ATOM 841 O O . PHE A 1 105 ? 11.900 -8.607 -9.840 1.00 93.50 105 PHE A O 1
ATOM 848 N N . PHE A 1 106 ? 13.741 -7.519 -9.160 1.00 94.25 106 PHE A N 1
ATOM 849 C CA . PHE A 1 106 ? 13.011 -6.645 -8.245 1.00 94.25 106 PHE A CA 1
ATOM 850 C C . PHE A 1 106 ? 12.034 -5.725 -8.964 1.00 94.25 106 PHE A C 1
ATOM 852 O O . PHE A 1 106 ? 11.002 -5.397 -8.380 1.00 94.25 106 PHE A O 1
ATOM 859 N N . THR A 1 107 ? 12.297 -5.308 -10.203 1.00 94.56 107 THR A N 1
ATOM 860 C CA . THR A 1 107 ? 11.339 -4.482 -10.950 1.00 94.56 107 THR A CA 1
ATOM 861 C C . THR A 1 107 ? 10.139 -5.254 -11.428 1.00 94.56 107 THR A C 1
ATOM 863 O O . THR A 1 107 ? 9.020 -4.791 -11.207 1.00 94.56 107 THR A O 1
ATOM 866 N N . ILE A 1 108 ? 10.330 -6.468 -11.937 1.00 94.38 108 ILE A N 1
ATOM 867 C CA . ILE A 1 108 ? 9.205 -7.351 -12.258 1.00 94.38 108 ILE A CA 1
ATOM 868 C C . ILE A 1 108 ? 8.374 -7.628 -10.997 1.00 94.38 108 ILE A C 1
ATOM 870 O O . ILE A 1 108 ? 7.150 -7.495 -11.019 1.00 94.38 108 ILE A O 1
ATOM 874 N N . HIS A 1 109 ? 9.024 -7.932 -9.869 1.00 95.62 109 HIS A N 1
ATOM 875 C CA . HIS A 1 109 ? 8.329 -8.168 -8.603 1.00 95.62 109 HIS A CA 1
ATOM 876 C C . HIS A 1 109 ? 7.567 -6.924 -8.107 1.00 95.62 109 HIS A C 1
ATOM 878 O O . HIS A 1 109 ? 6.407 -7.028 -7.705 1.00 95.62 109 HIS A O 1
ATOM 884 N N . THR A 1 110 ? 8.174 -5.733 -8.170 1.00 96.31 110 THR A N 1
ATOM 885 C CA . THR A 1 110 ? 7.501 -4.474 -7.811 1.00 96.31 110 THR A CA 1
ATOM 886 C C . THR A 1 110 ? 6.286 -4.219 -8.702 1.00 96.31 110 THR A C 1
ATOM 888 O O . THR A 1 110 ? 5.218 -3.876 -8.192 1.00 96.31 110 THR A O 1
ATOM 891 N N . PHE A 1 111 ? 6.415 -4.420 -10.016 1.00 96.38 111 PHE A N 1
ATOM 892 C CA . PHE A 1 111 ? 5.311 -4.259 -10.961 1.00 96.38 111 PHE A CA 1
ATOM 893 C C . PHE A 1 111 ? 4.157 -5.194 -10.638 1.00 96.38 111 PHE A C 1
ATOM 895 O O . PHE A 1 111 ? 3.013 -4.745 -10.584 1.00 96.38 111 PHE A O 1
ATOM 902 N N . TRP A 1 112 ? 4.457 -6.465 -10.371 1.00 96.50 112 TRP A N 1
ATOM 903 C CA . TRP A 1 112 ? 3.462 -7.458 -9.991 1.00 96.50 112 TRP A CA 1
ATOM 904 C C . TRP A 1 112 ? 2.668 -7.014 -8.759 1.00 96.50 112 TRP A C 1
ATOM 906 O O . TRP A 1 112 ? 1.444 -6.880 -8.823 1.00 96.50 112 TRP A O 1
ATOM 916 N N . ILE A 1 113 ? 3.357 -6.688 -7.660 1.00 9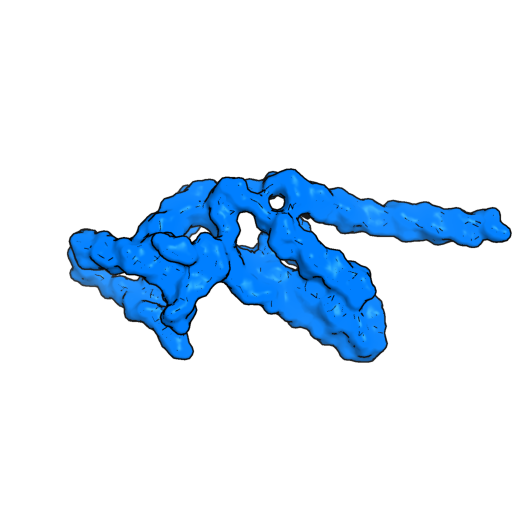6.69 113 ILE A N 1
ATOM 917 C CA . ILE A 1 113 ? 2.704 -6.279 -6.410 1.00 96.69 113 ILE A CA 1
ATOM 918 C C . ILE A 1 113 ? 1.882 -4.999 -6.600 1.00 96.69 113 ILE A C 1
ATOM 920 O O . ILE A 1 113 ? 0.735 -4.929 -6.153 1.00 96.69 113 ILE A O 1
ATOM 924 N N . ASN A 1 114 ? 2.411 -4.001 -7.307 1.00 96.88 114 ASN A N 1
ATOM 925 C CA . ASN A 1 114 ? 1.693 -2.750 -7.549 1.00 96.88 114 ASN A CA 1
ATOM 926 C C . ASN A 1 114 ? 0.480 -2.942 -8.485 1.00 96.88 114 ASN A C 1
ATOM 928 O O . ASN A 1 114 ? -0.573 -2.354 -8.237 1.00 96.88 114 ASN A O 1
ATOM 932 N N . CYS A 1 115 ? 0.558 -3.828 -9.487 1.00 96.00 115 CYS A N 1
ATOM 933 C CA . CYS A 1 115 ? -0.567 -4.190 -10.366 1.00 96.00 115 CYS A CA 1
ATOM 934 C C . CYS A 1 115 ? -1.675 -4.977 -9.647 1.00 96.00 115 CYS A C 1
ATOM 936 O O . CYS A 1 115 ? -2.851 -4.904 -10.033 1.00 96.00 115 CYS A O 1
ATOM 938 N N . MET A 1 116 ? -1.334 -5.699 -8.577 1.00 95.00 116 MET A N 1
ATOM 939 C CA . MET A 1 116 ? -2.308 -6.302 -7.658 1.00 95.00 116 MET A CA 1
ATOM 940 C C . MET A 1 116 ? -2.964 -5.270 -6.723 1.00 95.00 116 MET A C 1
ATOM 942 O O . MET A 1 116 ? -3.861 -5.614 -5.955 1.00 95.00 116 MET A O 1
ATOM 946 N N . GLY A 1 117 ? -2.576 -3.994 -6.824 1.00 93.12 117 GLY A N 1
ATOM 947 C CA . GLY A 1 117 ? -3.071 -2.908 -5.986 1.00 93.12 117 GLY A CA 1
ATOM 948 C C . GLY A 1 117 ? -2.263 -2.717 -4.705 1.00 93.12 117 GLY A C 1
ATOM 949 O O . GLY A 1 117 ? -2.753 -2.055 -3.799 1.00 93.12 117 GLY A O 1
ATOM 950 N N . GLY A 1 118 ? -1.053 -3.275 -4.619 1.00 95.44 118 GLY A N 1
ATOM 951 C CA . GLY A 1 118 ? -0.204 -3.247 -3.429 1.00 95.44 118 GLY A CA 1
ATOM 952 C C . GLY A 1 118 ? -0.460 -4.423 -2.485 1.00 95.44 118 GLY A C 1
ATOM 953 O O . GLY A 1 118 ? -1.477 -5.117 -2.577 1.00 95.44 118 GLY A O 1
ATOM 954 N N . ARG A 1 119 ? 0.470 -4.635 -1.551 1.00 96.31 119 ARG A N 1
ATOM 955 C CA . ARG A 1 119 ? 0.368 -5.655 -0.502 1.00 96.31 119 ARG A CA 1
ATOM 956 C C . ARG A 1 119 ? -0.704 -5.247 0.502 1.00 96.31 119 ARG A C 1
ATOM 958 O O . ARG A 1 119 ? -0.616 -4.163 1.074 1.00 96.31 119 ARG A O 1
ATOM 965 N N . ASP A 1 120 ? -1.689 -6.114 0.708 1.00 96.19 120 ASP A N 1
ATOM 966 C CA . ASP A 1 120 ? -2.720 -5.931 1.728 1.00 96.19 120 ASP A CA 1
ATOM 967 C C . ASP A 1 120 ? -2.141 -6.275 3.107 1.00 96.19 120 ASP A C 1
ATOM 969 O O . ASP A 1 120 ? -1.653 -7.383 3.314 1.00 96.19 120 ASP A O 1
ATOM 973 N N . VAL A 1 121 ? -2.158 -5.303 4.016 1.00 96.25 121 VAL A N 1
ATOM 974 C CA . VAL A 1 121 ? -1.700 -5.431 5.412 1.00 96.25 121 VAL A CA 1
ATOM 975 C C . VAL A 1 121 ? -2.845 -5.173 6.397 1.00 96.25 121 VAL A C 1
ATOM 977 O O . VAL A 1 121 ? -2.628 -4.976 7.591 1.00 96.25 121 VAL A O 1
ATOM 980 N N . THR A 1 122 ? -4.085 -5.160 5.896 1.00 96.00 122 THR A N 1
ATOM 981 C CA . THR A 1 122 ? -5.298 -4.978 6.703 1.00 96.00 122 THR A CA 1
ATOM 982 C C . THR A 1 122 ? -5.423 -6.019 7.817 1.00 96.00 122 THR A C 1
ATOM 984 O O . THR A 1 122 ? -5.729 -5.599 8.931 1.00 96.00 122 THR A O 1
ATOM 987 N N . PRO A 1 123 ? -5.171 -7.329 7.590 1.00 95.06 123 PRO A N 1
ATOM 988 C CA . PRO A 1 123 ? -5.282 -8.332 8.650 1.00 95.06 123 PRO A CA 1
ATOM 989 C C . PRO A 1 123 ? -4.361 -8.054 9.831 1.00 95.06 123 PRO A C 1
ATOM 991 O O . PRO A 1 123 ? -4.829 -8.009 10.966 1.00 95.06 123 PRO A O 1
ATOM 994 N N . ASP A 1 124 ? -3.087 -7.784 9.556 1.00 93.75 124 ASP A N 1
ATOM 995 C CA . ASP A 1 124 ? -2.079 -7.579 10.596 1.00 93.75 124 ASP A CA 1
ATOM 996 C C . ASP A 1 124 ? -2.365 -6.305 11.402 1.00 93.75 124 ASP A C 1
ATOM 998 O O . ASP A 1 124 ? -2.339 -6.307 12.634 1.00 93.75 124 ASP A O 1
ATOM 1002 N N . LEU A 1 125 ? -2.693 -5.208 10.710 1.00 92.62 125 LEU A N 1
ATOM 1003 C CA . LEU A 1 125 ? -2.960 -3.922 11.354 1.00 92.62 125 LEU A CA 1
ATOM 1004 C C . LEU A 1 125 ? -4.267 -3.915 12.135 1.00 92.62 125 LEU A C 1
ATOM 1006 O O . LEU A 1 125 ? -4.288 -3.438 13.269 1.00 92.62 125 LEU A O 1
ATOM 1010 N N . LEU A 1 126 ? -5.346 -4.450 11.563 1.00 92.62 126 LEU A N 1
ATOM 1011 C CA . LEU A 1 126 ? -6.629 -4.499 12.254 1.00 92.62 126 LEU A CA 1
ATOM 1012 C C . LEU A 1 126 ? -6.548 -5.413 13.482 1.00 92.62 126 LEU A C 1
ATOM 1014 O O . LEU A 1 126 ? -7.046 -5.036 14.542 1.00 92.62 126 LEU A O 1
ATOM 1018 N N . ALA A 1 127 ? -5.864 -6.557 13.376 1.00 91.88 127 ALA A N 1
ATOM 1019 C CA . ALA A 1 127 ? -5.645 -7.456 14.507 1.00 91.88 127 ALA A CA 1
ATOM 1020 C C . ALA A 1 127 ? -4.811 -6.800 15.615 1.00 91.88 127 ALA A C 1
ATOM 1022 O O . ALA A 1 127 ? -5.099 -7.005 16.792 1.00 91.88 127 ALA A O 1
ATOM 1023 N N . SER A 1 128 ? -3.827 -5.966 15.258 1.00 89.81 128 SER A N 1
ATOM 1024 C CA . SER A 1 128 ? -3.000 -5.246 16.237 1.00 89.81 128 SER A CA 1
ATOM 1025 C C . SER A 1 128 ? -3.770 -4.238 17.097 1.00 89.81 128 SER A C 1
ATOM 1027 O O . SER A 1 128 ? -3.307 -3.901 18.183 1.00 89.81 128 SER A O 1
ATOM 1029 N N . VAL A 1 129 ? -4.922 -3.757 16.616 1.00 88.44 129 VAL A N 1
ATOM 1030 C CA . VAL A 1 129 ? -5.740 -2.744 17.300 1.00 88.44 129 VAL A CA 1
ATOM 1031 C C . VAL A 1 129 ? -6.969 -3.385 17.938 1.00 88.44 129 VAL A C 1
ATOM 1033 O O . VAL A 1 129 ? -7.246 -3.183 19.109 1.00 88.44 129 VAL A O 1
ATOM 1036 N N . THR A 1 130 ? -7.706 -4.196 17.186 1.00 87.94 130 THR A N 1
ATOM 1037 C CA . THR A 1 130 ? -9.013 -4.730 17.613 1.00 87.94 130 THR A CA 1
ATOM 1038 C C . THR A 1 130 ? -8.951 -6.148 18.174 1.00 87.94 130 THR A C 1
ATOM 1040 O O . THR A 1 130 ? -9.937 -6.639 18.721 1.00 87.94 130 THR A O 1
ATOM 1043 N N . GLY A 1 131 ? -7.800 -6.809 18.049 1.00 89.25 131 GLY A N 1
ATOM 1044 C CA . GLY A 1 131 ? -7.617 -8.217 18.376 1.00 89.25 131 GLY A CA 1
ATOM 1045 C C . GLY A 1 131 ? -7.878 -9.139 17.175 1.00 89.25 131 GLY A C 1
ATOM 1046 O O . GLY A 1 131 ? -8.614 -8.787 16.247 1.00 89.25 131 GLY A O 1
ATOM 1047 N N . PRO A 1 132 ? -7.274 -10.341 17.166 1.00 89.56 132 PRO A N 1
ATOM 1048 C CA . PRO A 1 132 ? -7.300 -11.240 16.012 1.00 89.56 132 PRO A CA 1
ATOM 1049 C C . PRO A 1 132 ? -8.703 -11.772 15.684 1.00 89.56 132 PRO A C 1
ATOM 1051 O O . PRO A 1 132 ? -9.061 -11.853 14.511 1.00 89.56 132 PRO A O 1
ATOM 1054 N N . GLU A 1 133 ? -9.519 -12.091 16.693 1.00 89.50 133 GLU A N 1
ATOM 1055 C CA . GLU A 1 133 ? -10.871 -12.638 16.498 1.00 89.50 133 GLU A CA 1
ATOM 1056 C C . GLU A 1 133 ? -11.802 -11.628 15.817 1.00 89.50 133 GLU A C 1
ATOM 1058 O O . GLU A 1 133 ? -12.466 -11.938 14.823 1.00 89.50 133 GLU A O 1
ATOM 1063 N N . ARG A 1 134 ? -11.806 -10.383 16.309 1.00 89.75 134 ARG A N 1
ATOM 1064 C CA . ARG A 1 134 ? -12.619 -9.306 15.745 1.00 89.75 134 ARG A CA 1
ATOM 1065 C C . ARG A 1 134 ? -12.161 -8.958 14.337 1.00 89.75 134 ARG A C 1
ATOM 1067 O O . ARG A 1 134 ? -12.996 -8.928 13.432 1.00 89.75 134 ARG A O 1
ATOM 1074 N N . ALA A 1 135 ? -10.854 -8.801 14.128 1.00 91.88 135 ALA A N 1
ATOM 1075 C CA . ALA A 1 135 ? -10.289 -8.557 12.808 1.00 91.88 135 ALA A CA 1
ATOM 1076 C C . ALA A 1 135 ? -10.689 -9.648 11.802 1.00 91.88 135 ALA A C 1
ATOM 1078 O O . ALA A 1 135 ? -11.143 -9.329 10.702 1.00 91.88 135 ALA A O 1
ATOM 1079 N N . ALA A 1 136 ? -10.606 -10.925 12.189 1.00 93.00 136 ALA A N 1
ATOM 1080 C CA . ALA A 1 136 ? -11.043 -12.038 11.352 1.00 93.00 136 ALA A CA 1
ATOM 1081 C C . ALA A 1 136 ? -12.548 -11.967 11.034 1.00 93.00 136 ALA A C 1
ATOM 1083 O O . ALA A 1 136 ? -12.934 -12.142 9.878 1.00 93.00 136 ALA A O 1
ATOM 1084 N N . SER A 1 137 ? -13.395 -11.643 12.019 1.00 92.75 137 SER A N 1
ATOM 1085 C CA . SER A 1 137 ? -14.848 -11.516 11.821 1.00 92.75 137 SER A CA 1
ATOM 1086 C C . SER A 1 137 ? -15.232 -10.369 10.874 1.00 92.75 137 SER A C 1
ATOM 1088 O O . SER A 1 137 ? -16.118 -10.526 10.030 1.00 92.75 137 SER A O 1
ATOM 1090 N N . VAL A 1 138 ? -14.537 -9.229 10.966 1.00 93.62 138 VAL A N 1
ATOM 1091 C CA . VAL A 1 138 ? -14.734 -8.070 10.086 1.00 93.62 138 VAL A CA 1
ATOM 1092 C C . VAL A 1 138 ? -14.272 -8.415 8.674 1.00 93.62 138 VAL A C 1
ATOM 1094 O O . VAL A 1 138 ? -15.006 -8.197 7.713 1.00 93.62 138 VAL A O 1
ATOM 1097 N N . LEU A 1 139 ? -13.090 -9.021 8.532 1.00 94.31 139 LEU A N 1
ATOM 1098 C CA . LEU A 1 139 ? -12.530 -9.392 7.231 1.00 94.31 139 LEU A CA 1
ATOM 1099 C C . LEU A 1 139 ? -13.329 -10.483 6.519 1.00 94.31 139 LEU A C 1
ATOM 1101 O O . LEU A 1 139 ? -13.462 -10.423 5.299 1.00 94.31 139 LEU A O 1
ATOM 1105 N N . ALA A 1 140 ? -13.910 -11.430 7.258 1.00 94.56 140 ALA A N 1
ATOM 1106 C CA . ALA A 1 140 ? -14.795 -12.450 6.699 1.00 94.56 140 ALA A CA 1
ATOM 1107 C C . ALA A 1 140 ? -16.057 -11.844 6.061 1.00 94.56 140 ALA A C 1
ATOM 1109 O O . ALA A 1 140 ? -16.603 -12.397 5.109 1.00 94.56 140 ALA A O 1
ATOM 1110 N N . ARG A 1 141 ? -16.511 -10.694 6.574 1.00 95.06 141 ARG A N 1
ATOM 1111 C CA . ARG A 1 141 ? -17.696 -9.966 6.095 1.00 95.06 141 ARG A CA 1
ATOM 1112 C C . ARG A 1 141 ? -17.359 -8.848 5.111 1.00 95.06 141 ARG A C 1
ATOM 1114 O O . ARG A 1 141 ? -18.265 -8.266 4.519 1.00 95.06 141 ARG A O 1
ATOM 1121 N N . ALA A 1 142 ? -16.080 -8.523 4.955 1.00 94.38 142 ALA A N 1
ATOM 1122 C CA . ALA A 1 142 ? -15.648 -7.378 4.180 1.00 94.38 142 ALA A CA 1
ATOM 1123 C C . ALA A 1 142 ? -15.859 -7.590 2.678 1.00 94.38 142 ALA A C 1
ATOM 1125 O O . ALA A 1 142 ? -15.439 -8.598 2.104 1.00 94.38 142 ALA A O 1
ATOM 1126 N N . ALA A 1 143 ? -16.444 -6.593 2.013 1.00 93.12 143 ALA A N 1
ATOM 1127 C CA . ALA A 1 143 ? -16.585 -6.594 0.565 1.00 93.12 143 ALA A CA 1
ATOM 1128 C C . ALA A 1 143 ? -15.214 -6.670 -0.129 1.00 93.12 143 ALA A C 1
ATOM 1130 O O . ALA A 1 143 ? -14.180 -6.256 0.414 1.00 93.12 143 ALA A O 1
ATOM 1131 N N . LYS A 1 144 ? -15.199 -7.198 -1.359 1.00 88.38 144 LYS A N 1
ATOM 1132 C CA . LYS A 1 144 ? -13.973 -7.263 -2.162 1.00 88.38 144 LYS A CA 1
ATOM 1133 C C . LYS A 1 144 ? -13.507 -5.847 -2.540 1.00 88.38 144 LYS A C 1
ATOM 1135 O O . LYS A 1 144 ? -14.333 -5.044 -2.977 1.00 88.38 144 LYS A O 1
ATOM 1140 N N . PRO A 1 145 ? -12.198 -5.551 -2.451 1.00 84.12 145 PRO A N 1
ATOM 1141 C CA . PRO A 1 145 ? -11.655 -4.271 -2.892 1.00 84.12 145 PRO A CA 1
ATOM 1142 C C . PRO A 1 145 ? -11.924 -4.031 -4.380 1.00 84.12 145 PRO A C 1
ATOM 1144 O O . PRO A 1 145 ? -11.762 -4.936 -5.204 1.00 84.12 145 PRO A O 1
ATOM 1147 N N . ARG A 1 146 ? -12.305 -2.804 -4.743 1.00 83.00 146 ARG A N 1
ATOM 1148 C CA . ARG A 1 146 ? -12.584 -2.437 -6.136 1.00 83.00 146 ARG A CA 1
ATOM 1149 C C . ARG A 1 146 ? -11.306 -2.055 -6.882 1.00 83.00 146 ARG A C 1
ATOM 1151 O O . ARG A 1 146 ? -10.512 -1.232 -6.430 1.00 83.00 146 ARG A O 1
ATOM 1158 N N . ALA A 1 147 ? -11.131 -2.620 -8.075 1.00 84.50 147 ALA A N 1
ATOM 1159 C CA . ALA A 1 147 ? -10.128 -2.158 -9.027 1.00 84.50 147 ALA A CA 1
ATOM 1160 C C . ALA A 1 147 ? -10.670 -0.926 -9.765 1.00 84.50 147 ALA A C 1
ATOM 1162 O O . ALA A 1 147 ? -11.513 -1.051 -10.650 1.00 84.50 147 ALA A O 1
ATOM 1163 N N . GLY A 1 148 ? -10.209 0.264 -9.379 1.00 89.81 148 GLY A N 1
ATOM 1164 C CA . GLY A 1 148 ? -10.569 1.507 -10.064 1.00 89.81 148 GLY A CA 1
ATOM 1165 C C . GLY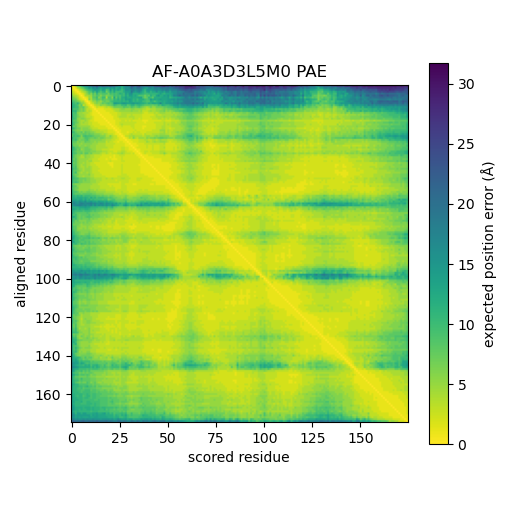 A 1 148 ? -9.911 1.647 -11.442 1.00 89.81 148 GLY A C 1
ATOM 1166 O O . GLY A 1 148 ? -8.981 0.911 -11.781 1.00 89.81 148 GLY A O 1
ATOM 1167 N N . PHE A 1 149 ? -10.353 2.654 -12.201 1.00 93.75 149 PHE A N 1
ATOM 1168 C CA . PHE A 1 149 ? -9.817 3.007 -13.524 1.00 93.75 149 PHE A CA 1
ATOM 1169 C C . PHE A 1 149 ? -8.282 3.068 -13.547 1.00 93.75 149 PHE A C 1
ATOM 1171 O O . PHE A 1 149 ? -7.645 2.414 -14.367 1.00 93.75 149 PHE A O 1
ATOM 1178 N N . TRP A 1 150 ? -7.676 3.767 -12.581 1.00 95.12 150 TRP A N 1
ATOM 1179 C CA . TRP A 1 150 ? -6.221 3.932 -12.502 1.00 95.12 150 TRP A CA 1
ATOM 1180 C C . TRP A 1 150 ? -5.449 2.621 -12.347 1.00 95.12 150 TRP A C 1
ATOM 1182 O O . TRP A 1 150 ? -4.318 2.535 -12.815 1.00 95.12 150 TRP A O 1
ATOM 1192 N N . LEU A 1 151 ? -6.031 1.606 -11.699 1.00 94.50 151 LEU A N 1
ATOM 1193 C CA . LEU A 1 151 ? -5.375 0.307 -11.544 1.00 94.50 151 LEU A CA 1
ATOM 1194 C C . LEU A 1 151 ? -5.419 -0.487 -12.852 1.00 94.50 151 LEU A C 1
ATOM 1196 O O . LEU A 1 151 ? -4.442 -1.137 -13.212 1.00 94.50 151 LEU A O 1
ATOM 1200 N N . TRP A 1 152 ? -6.537 -0.415 -13.575 1.00 94.94 152 TRP A N 1
ATOM 1201 C CA . TRP A 1 152 ? -6.641 -0.994 -14.912 1.00 94.94 152 TRP A CA 1
ATOM 1202 C C . TRP A 1 152 ? -5.696 -0.314 -15.894 1.00 94.94 152 TRP A C 1
ATOM 1204 O O . TRP A 1 152 ? -4.980 -1.009 -16.607 1.00 94.94 152 TRP A O 1
ATOM 1214 N N . LEU A 1 153 ? -5.611 1.017 -15.858 1.00 96.19 153 LEU A N 1
ATOM 1215 C CA . LEU A 1 153 ? -4.651 1.763 -16.666 1.00 96.19 153 LEU A CA 1
ATOM 1216 C C . LEU A 1 153 ? -3.209 1.331 -16.365 1.00 96.19 153 LEU A C 1
ATOM 1218 O O . LEU A 1 153 ? -2.431 1.135 -17.294 1.00 96.19 153 LEU A O 1
ATOM 1222 N N . LEU A 1 154 ? -2.866 1.131 -15.086 1.00 95.62 154 LEU A N 1
ATOM 1223 C CA . LEU A 1 154 ? -1.536 0.665 -14.685 1.00 95.62 154 LEU A CA 1
ATOM 1224 C C . LEU A 1 154 ? -1.226 -0.712 -15.276 1.00 95.62 154 LEU A C 1
ATOM 1226 O O . LEU A 1 154 ? -0.158 -0.916 -15.843 1.00 95.62 154 LEU A O 1
ATOM 1230 N N . ARG A 1 155 ? -2.174 -1.649 -15.191 1.00 95.88 155 ARG A N 1
ATOM 1231 C CA . ARG A 1 155 ? -2.023 -2.995 -15.764 1.00 95.88 155 ARG A CA 1
ATOM 1232 C C . ARG A 1 155 ? -1.820 -2.938 -17.270 1.00 95.88 155 ARG A C 1
ATOM 1234 O O . ARG A 1 155 ? -0.897 -3.572 -17.770 1.00 95.88 155 ARG A O 1
ATOM 1241 N N . SER A 1 156 ? -2.636 -2.155 -17.972 1.00 95.62 156 SER A N 1
ATOM 1242 C CA . SER A 1 156 ? -2.492 -1.959 -19.414 1.00 95.62 156 SER A CA 1
ATOM 1243 C C . SER A 1 156 ? -1.121 -1.381 -19.757 1.00 95.62 156 SER A C 1
ATOM 1245 O O . SER A 1 156 ? -0.450 -1.905 -20.635 1.00 95.62 156 SER A O 1
ATOM 1247 N N . PHE A 1 157 ? -0.659 -0.363 -19.024 1.00 94.88 157 PHE A N 1
ATOM 1248 C CA . PHE A 1 157 ? 0.666 0.223 -19.225 1.00 94.88 157 PHE A CA 1
ATOM 1249 C C . PHE A 1 157 ? 1.788 -0.815 -19.086 1.00 94.88 157 PHE A C 1
ATOM 1251 O O . PHE A 1 157 ? 2.630 -0.917 -19.972 1.00 94.88 157 PHE A O 1
ATOM 1258 N N . ILE A 1 158 ? 1.768 -1.635 -18.031 1.00 9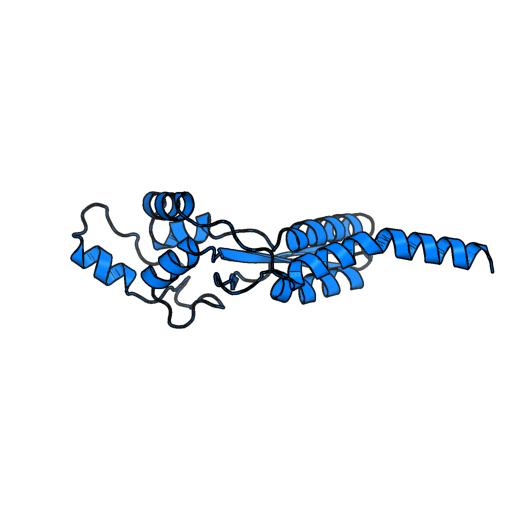3.38 158 ILE A N 1
ATOM 1259 C CA . ILE A 1 158 ? 2.791 -2.668 -17.812 1.00 93.38 158 ILE A CA 1
ATOM 1260 C C . ILE A 1 158 ? 2.737 -3.765 -18.883 1.00 93.38 158 ILE A C 1
ATOM 1262 O O . ILE A 1 158 ? 3.782 -4.185 -19.378 1.00 93.38 158 ILE A O 1
ATOM 1266 N N . LEU A 1 159 ? 1.540 -4.201 -19.286 1.00 93.69 159 LEU A N 1
ATOM 1267 C CA . LEU A 1 159 ? 1.365 -5.209 -20.338 1.00 93.69 159 LEU A CA 1
ATOM 1268 C C . LEU A 1 159 ? 1.800 -4.714 -21.726 1.00 93.69 159 LEU A C 1
ATOM 1270 O O . LEU A 1 159 ? 2.175 -5.529 -22.564 1.00 93.69 159 LEU A O 1
ATOM 1274 N N . MET A 1 160 ? 1.787 -3.401 -21.970 1.00 94.31 160 MET A N 1
ATOM 1275 C CA . MET A 1 160 ? 2.242 -2.816 -23.236 1.00 94.31 160 MET A CA 1
ATOM 1276 C C . MET A 1 160 ? 3.770 -2.733 -23.356 1.00 94.31 160 MET A C 1
ATOM 1278 O O . MET A 1 160 ? 4.272 -2.623 -24.474 1.00 94.31 160 MET A O 1
ATOM 1282 N N . ILE A 1 161 ? 4.526 -2.823 -22.254 1.00 91.00 161 ILE A N 1
ATOM 1283 C CA . ILE A 1 161 ? 5.994 -2.687 -22.274 1.00 91.00 161 ILE A CA 1
ATOM 1284 C C . ILE A 1 161 ? 6.662 -3.687 -23.240 1.00 91.00 161 ILE A C 1
ATOM 1286 O O . ILE A 1 161 ? 7.419 -3.236 -24.099 1.00 91.00 161 ILE A O 1
ATOM 1290 N N . PRO A 1 162 ? 6.386 -5.008 -23.193 1.00 90.81 162 PRO A N 1
ATOM 1291 C CA . PRO A 1 162 ? 7.011 -5.962 -24.113 1.00 90.81 162 PRO A CA 1
ATOM 1292 C C . PRO A 1 162 ? 6.666 -5.696 -25.582 1.00 90.81 162 PRO A C 1
ATOM 1294 O O . PRO A 1 162 ? 7.520 -5.852 -26.450 1.00 90.81 162 PRO A O 1
ATOM 1297 N N . VAL A 1 163 ? 5.432 -5.258 -25.857 1.00 94.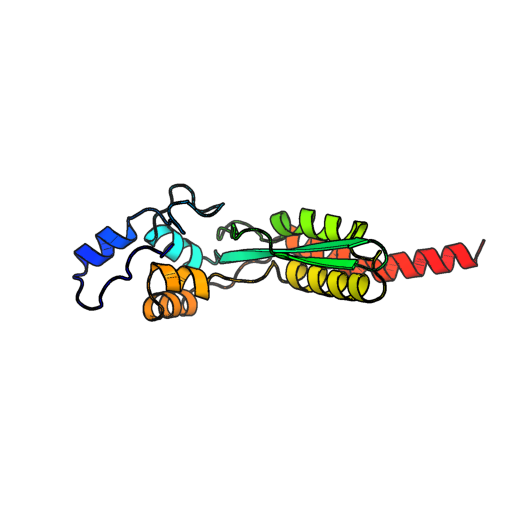44 163 VAL A N 1
ATOM 1298 C CA . VAL A 1 163 ? 4.963 -4.938 -27.215 1.00 94.44 163 VAL A CA 1
ATOM 1299 C C . VAL A 1 163 ? 5.732 -3.743 -27.776 1.00 94.44 163 VAL A C 1
ATOM 1301 O O . VAL A 1 163 ? 6.220 -3.794 -28.903 1.00 94.44 163 VAL A O 1
ATOM 1304 N N . VAL A 1 164 ? 5.886 -2.687 -26.974 1.00 93.19 164 VAL A N 1
ATOM 1305 C CA . VAL A 1 164 ? 6.638 -1.485 -27.358 1.00 93.19 164 VAL A CA 1
ATOM 1306 C C . VAL A 1 164 ? 8.121 -1.802 -27.544 1.00 93.19 164 VAL A C 1
ATOM 1308 O O . VAL A 1 164 ? 8.712 -1.363 -28.527 1.00 93.19 164 VAL A O 1
ATOM 1311 N N . LEU A 1 165 ? 8.717 -2.597 -26.651 1.00 91.31 165 LEU A N 1
ATOM 1312 C CA . LEU A 1 165 ? 10.114 -3.022 -26.777 1.00 91.31 165 LEU A CA 1
ATOM 1313 C C . LEU A 1 165 ? 10.345 -3.832 -28.056 1.00 91.31 165 LEU A C 1
ATOM 1315 O O . LEU A 1 165 ? 11.297 -3.559 -28.781 1.00 91.31 165 LEU A O 1
ATOM 1319 N N . TYR A 1 166 ? 9.460 -4.783 -28.363 1.00 94.88 166 TYR A N 1
ATOM 1320 C CA . TYR A 1 166 ? 9.534 -5.556 -29.600 1.00 94.88 166 TYR A CA 1
ATOM 1321 C C . TYR A 1 166 ? 9.440 -4.659 -30.839 1.00 94.88 166 TYR A C 1
ATOM 1323 O O . TYR A 1 166 ? 10.277 -4.760 -31.735 1.00 94.88 166 TYR A O 1
ATOM 1331 N N . ALA A 1 167 ? 8.463 -3.748 -30.874 1.00 95.62 167 ALA A N 1
ATOM 1332 C CA . ALA A 1 167 ? 8.287 -2.822 -31.988 1.00 95.62 167 ALA A CA 1
ATOM 1333 C C . ALA A 1 167 ? 9.514 -1.915 -32.186 1.00 95.62 167 ALA A C 1
ATOM 1335 O O . ALA A 1 167 ? 9.945 -1.706 -33.317 1.00 95.62 167 ALA A O 1
ATOM 1336 N N . LEU A 1 168 ? 10.109 -1.422 -31.094 1.00 95.25 168 LEU A N 1
ATOM 1337 C CA . LEU A 1 168 ? 11.320 -0.603 -31.131 1.00 95.25 168 LEU A CA 1
ATOM 1338 C C . LEU A 1 168 ? 12.527 -1.387 -31.667 1.00 9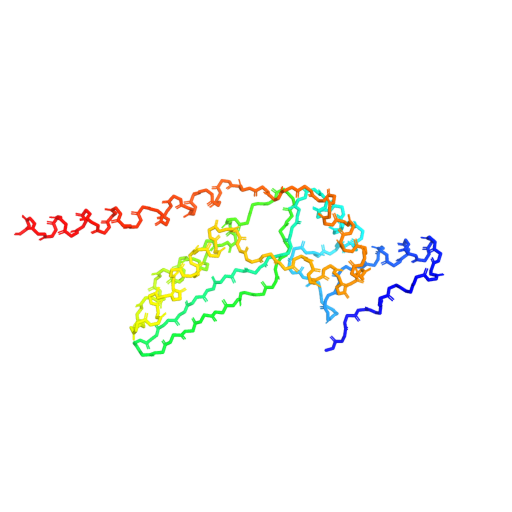5.25 168 LEU A C 1
ATOM 1340 O O . LEU A 1 168 ? 13.256 -0.875 -32.510 1.00 95.25 168 LEU A O 1
ATOM 1344 N N . ILE A 1 169 ? 12.718 -2.633 -31.224 1.00 95.44 169 ILE A N 1
ATOM 1345 C CA . ILE A 1 169 ? 13.796 -3.504 -31.716 1.00 95.44 169 ILE A CA 1
ATOM 1346 C C . ILE A 1 169 ? 13.619 -3.794 -33.211 1.00 95.44 169 ILE A C 1
ATOM 1348 O O . ILE A 1 169 ? 14.576 -3.680 -33.972 1.00 95.44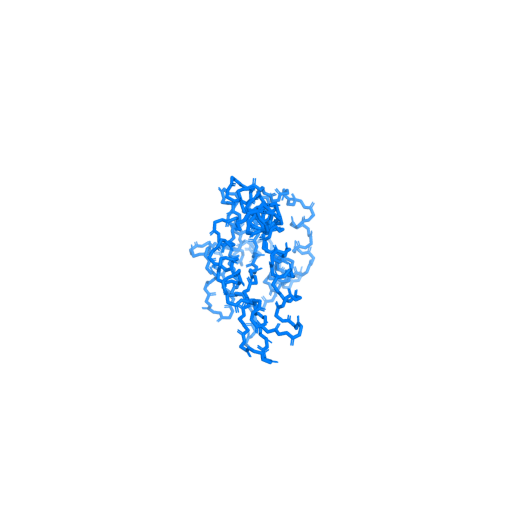 169 ILE A O 1
ATOM 1352 N N . ALA A 1 170 ? 12.401 -4.132 -33.643 1.00 95.62 170 ALA A N 1
ATOM 1353 C CA . ALA A 1 170 ? 12.099 -4.397 -35.047 1.00 95.62 170 ALA A CA 1
ATOM 1354 C C . ALA A 1 170 ? 12.332 -3.160 -35.930 1.00 95.62 170 ALA A C 1
ATOM 1356 O O . ALA A 1 170 ? 12.901 -3.277 -37.012 1.00 95.62 170 ALA A O 1
ATOM 1357 N N . TRP A 1 171 ? 11.940 -1.975 -35.450 1.00 95.94 171 TRP A N 1
ATOM 1358 C CA . TRP A 1 171 ? 12.199 -0.710 -36.135 1.00 95.94 171 TRP A CA 1
ATOM 1359 C C . TRP A 1 171 ? 13.700 -0.419 -36.254 1.00 95.94 171 TRP A C 1
ATOM 1361 O O . TRP A 1 171 ? 14.174 -0.120 -37.347 1.00 95.94 171 TRP A O 1
ATOM 1371 N N . LEU A 1 172 ? 14.468 -0.584 -35.172 1.00 95.06 172 LEU A N 1
ATOM 1372 C CA . LEU A 1 172 ? 15.924 -0.395 -35.190 1.00 95.06 172 LEU A CA 1
ATOM 1373 C C . LEU A 1 172 ? 16.642 -1.377 -36.125 1.00 95.06 172 LEU A C 1
ATOM 1375 O O . LEU A 1 172 ? 17.638 -1.006 -36.729 1.00 95.06 172 LEU A O 1
ATOM 1379 N N . ALA A 1 173 ? 16.139 -2.606 -36.268 1.00 94.62 173 ALA A N 1
ATOM 1380 C CA . ALA A 1 173 ? 16.687 -3.599 -37.193 1.00 94.62 173 ALA A CA 1
ATOM 1381 C C . ALA A 1 173 ? 16.381 -3.301 -38.675 1.00 94.62 173 ALA A C 1
ATOM 1383 O O . ALA A 1 173 ? 16.944 -3.953 -39.552 1.00 94.62 173 ALA A O 1
ATOM 1384 N N . SER A 1 174 ? 15.471 -2.360 -38.952 1.00 93.81 174 SER A N 1
ATOM 1385 C CA . SER A 1 174 ? 15.091 -1.942 -40.309 1.00 93.81 174 SER A CA 1
ATOM 1386 C C . SER A 1 174 ? 15.786 -0.663 -40.798 1.00 93.81 174 SER A C 1
ATOM 1388 O O . SER A 1 174 ? 15.585 -0.287 -41.954 1.00 93.81 174 SER A O 1
ATOM 1390 N N . LEU A 1 175 ? 16.563 -0.000 -39.931 1.00 93.25 175 LEU A N 1
ATOM 1391 C CA . LEU A 1 175 ? 17.414 1.155 -40.252 1.00 93.25 175 LEU A CA 1
ATOM 1392 C C . LEU A 1 175 ? 18.782 0.697 -40.769 1.00 93.25 175 LEU A C 1
ATOM 1394 O O . LEU A 1 175 ? 19.306 1.387 -41.671 1.00 93.25 175 LEU A O 1
#

Secondary structure (DSSP, 8-state):
-PPSPPPPTT--HHHHHHHHTSB-EETTEEPTT-TT-BHHHHHHHHHTT-EEEE-EEEEEEBTEEEEEEPPPEEE-TTS-THHHHHHHHHHHHHHSTTBTTHHHHHHHHHHHHHHTTSEE-HHHHHHHHH-HHHHHHHHHHPPPPP--HHHHHHHHHHHHHHHHHHHHHHHHTT-

Radius of gyration: 20.19 Å; Cα contacts (8 Å, |Δi|>4): 282; chains: 1; bounding box: 46×24×70 Å

Mean predicted aligned error: 5.34 Å

Sequence (175 aa):
MNPPPLPPQTWSQDEVTAYLNQPFLIAGKPVPGTEGMSIMQIEDEILRGGRFRVFLWNFSVIVVSFQRGTGVRFIRSNEGPGLYAWPWTLLSALVGWWGFPWGIFFTIHTFWINCMGGRDVTPDLLASVTGPERAASVLARAAKPRAGFWLWLLRSFILMIPVVLYALIAWLASL